Protein AF-A0A914XAN5-F1 (afdb_monomer_lite)

Sequence (104 aa):
MDELKEAAIKDHYANIVKCINSLWVMDHLVTLLSLDEMDFIRKSQFTPQERTRELIAILFKKSEELRPFERFIKALEKTDTSHEIMAKAILNTYVCLLIARLKC

Secondary structure (DSSP, 8-state):
--HHHHHHHHHTHHHHHHH--HHHHHTT-TTTS-HHHHHHHT-TTS-HHHHHHHHHHHHHHS-GGG-HHHHHHHHHHHH-HHHHHHHHHHHHHHHHHHHHHHT-

Radius of gyration: 13.41 Å; chains: 1; bounding box: 39×25×34 Å

InterPro domains:
  IPR011029 Death-like domain superfamily [G3DSA:1.10.533.10] (1-96)
  IPR011029 Death-like domain superfamily [SSF47986] (7-83)
  IPR031964 Caspase recruitment domain [PF16739] (1-83)

Foldseek 3Di:
DDPLLLVLCVVCVVVQLVPDQLLLLVVLCPVPDDPVLNVVLVDPPDDSSRSSVSLVVVLVVGDCVSVSSVSSLVSLCPRDPSSVVVSVSSVVSSVVSVVVVVVD

pLDDT: mean 95.3, std 4.4, range [62.12, 98.31]

Organism: NCBI:txid2011161

Structure (mmCIF, N/CA/C/O backbone):
data_AF-A0A914XAN5-F1
#
_entry.id   AF-A0A914XAN5-F1
#
loop_
_atom_site.group_PDB
_atom_site.id
_atom_site.type_symbol
_atom_site.label_atom_id
_atom_site.label_alt_id
_atom_site.label_comp_id
_atom_site.label_asym_id
_atom_site.label_entity_id
_atom_site.label_seq_id
_atom_site.pdbx_PDB_ins_code
_atom_site.Cartn_x
_atom_site.Cartn_y
_atom_site.Cartn_z
_atom_site.occupancy
_atom_site.B_iso_or_equiv
_atom_site.auth_seq_id
_atom_site.auth_comp_id
_atom_site.auth_asym_id
_atom_site.auth_atom_id
_atom_site.pdbx_PDB_model_num
ATOM 1 N N . MET A 1 1 ? -2.520 7.190 10.332 1.00 90.62 1 MET A N 1
ATOM 2 C CA . MET A 1 1 ? -3.576 6.214 9.984 1.00 90.62 1 MET A CA 1
ATOM 3 C C . MET A 1 1 ? -4.198 5.685 11.276 1.00 90.62 1 MET A C 1
ATOM 5 O O . MET A 1 1 ? -3.494 5.688 12.278 1.00 90.62 1 MET A O 1
ATOM 9 N N . ASP A 1 2 ? -5.477 5.289 11.307 1.00 92.25 2 ASP A N 1
ATOM 10 C CA . ASP A 1 2 ? -6.052 4.641 12.506 1.00 92.25 2 ASP A CA 1
ATOM 11 C C . ASP A 1 2 ? -5.558 3.193 12.718 1.00 92.25 2 ASP A C 1
ATOM 13 O O . ASP A 1 2 ? -5.063 2.538 11.796 1.00 92.25 2 ASP A O 1
ATOM 17 N N . GLU A 1 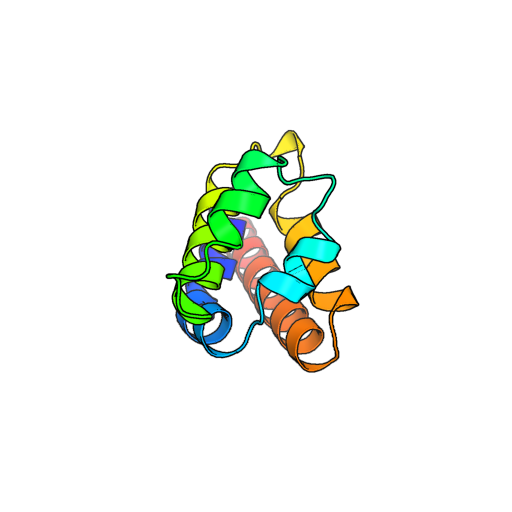3 ? -5.699 2.689 13.950 1.00 94.50 3 GLU A N 1
ATOM 18 C CA . GLU A 1 3 ? -5.189 1.373 14.364 1.00 94.50 3 GLU A CA 1
ATOM 19 C C . GLU A 1 3 ? -5.776 0.203 13.562 1.00 94.50 3 GLU A C 1
ATOM 21 O O . GLU A 1 3 ? -5.065 -0.758 13.269 1.00 94.50 3 GLU A O 1
ATOM 26 N N . LEU A 1 4 ? -7.062 0.262 13.196 1.00 96.88 4 LEU A N 1
ATOM 27 C CA . LEU A 1 4 ? -7.731 -0.829 12.483 1.00 96.88 4 LEU A CA 1
ATOM 28 C C . LEU 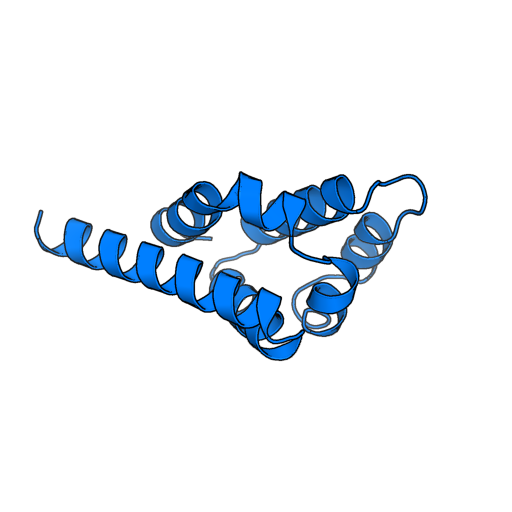A 1 4 ? -7.283 -0.884 11.022 1.00 96.88 4 LEU A C 1
ATOM 30 O O . LEU A 1 4 ? -7.063 -1.967 10.478 1.00 96.88 4 LEU A O 1
ATOM 34 N N . LYS A 1 5 ? -7.119 0.280 10.390 1.00 97.38 5 LYS A N 1
ATOM 35 C CA . LYS A 1 5 ? -6.594 0.411 9.026 1.00 97.38 5 LYS A CA 1
ATOM 36 C C . LYS A 1 5 ? -5.145 -0.061 8.948 1.00 97.38 5 LYS A C 1
ATOM 38 O O . LYS A 1 5 ? -4.790 -0.815 8.040 1.00 97.38 5 LYS A O 1
ATOM 43 N N . GLU A 1 6 ? -4.318 0.312 9.927 1.00 97.00 6 GLU A N 1
ATOM 44 C CA . GLU A 1 6 ? -2.951 -0.203 10.021 1.00 97.00 6 GLU A CA 1
ATOM 45 C C . GLU A 1 6 ? -2.921 -1.717 10.229 1.00 97.00 6 GLU A C 1
ATOM 47 O O . GLU A 1 6 ? -2.134 -2.400 9.575 1.00 97.00 6 GLU A O 1
ATOM 52 N N . ALA A 1 7 ? -3.766 -2.248 11.119 1.00 97.69 7 ALA A N 1
ATOM 53 C CA . ALA A 1 7 ? -3.857 -3.683 11.372 1.00 97.69 7 ALA A CA 1
ATOM 54 C C . ALA A 1 7 ? -4.240 -4.457 10.103 1.00 97.69 7 ALA A C 1
ATOM 56 O O . ALA A 1 7 ? -3.607 -5.464 9.797 1.00 97.69 7 ALA A O 1
ATOM 57 N N . ALA A 1 8 ? -5.191 -3.948 9.316 1.00 98.19 8 ALA A N 1
ATOM 58 C CA . ALA A 1 8 ? -5.572 -4.558 8.047 1.00 98.19 8 ALA A CA 1
ATOM 59 C C . ALA A 1 8 ? -4.413 -4.599 7.036 1.00 98.19 8 ALA A C 1
ATOM 61 O O . ALA A 1 8 ? -4.207 -5.615 6.379 1.00 98.19 8 ALA A O 1
ATOM 62 N N . ILE A 1 9 ? -3.613 -3.532 6.922 1.00 97.75 9 ILE A N 1
ATOM 63 C CA . ILE A 1 9 ? -2.423 -3.542 6.052 1.00 97.75 9 ILE A CA 1
ATOM 64 C C . ILE A 1 9 ? -1.349 -4.491 6.601 1.00 97.75 9 ILE A C 1
ATOM 66 O O . ILE A 1 9 ? -0.708 -5.206 5.830 1.00 97.75 9 ILE A O 1
ATOM 70 N N . LYS A 1 10 ? -1.147 -4.514 7.924 1.00 97.94 10 LYS A N 1
ATOM 71 C CA . LYS A 1 10 ? -0.158 -5.376 8.591 1.00 97.94 10 LYS A CA 1
ATOM 72 C C . LYS A 1 10 ? -0.469 -6.865 8.403 1.00 97.94 10 LYS A C 1
ATOM 74 O O . LYS A 1 10 ? 0.463 -7.629 8.167 1.00 97.94 10 LYS A O 1
ATOM 79 N N . ASP A 1 11 ? -1.744 -7.250 8.416 1.00 98.00 11 ASP A N 1
ATOM 80 C CA . ASP A 1 11 ? -2.207 -8.626 8.168 1.00 98.00 11 ASP A CA 1
ATOM 81 C C . ASP A 1 11 ? -1.790 -9.145 6.778 1.00 98.00 11 ASP A C 1
ATOM 83 O O . ASP A 1 11 ? -1.408 -10.301 6.610 1.00 98.00 11 ASP A O 1
ATOM 87 N N . HIS A 1 12 ? -1.742 -8.250 5.785 1.00 97.62 12 HIS A N 1
ATOM 88 C CA . HIS A 1 12 ? -1.341 -8.572 4.409 1.00 97.62 12 HIS A CA 1
ATOM 89 C C . HIS A 1 12 ? 0.099 -8.170 4.068 1.00 97.62 12 HIS A C 1
ATOM 91 O O . HIS A 1 12 ? 0.528 -8.338 2.925 1.00 97.62 12 HIS A O 1
ATOM 97 N N . TYR A 1 13 ? 0.877 -7.658 5.027 1.00 97.19 13 TYR A N 1
ATOM 98 C CA . TYR A 1 13 ? 2.142 -6.959 4.762 1.00 97.19 13 TYR A CA 1
ATOM 99 C C . TYR A 1 13 ? 3.139 -7.780 3.941 1.00 97.19 13 TYR A C 1
ATOM 101 O O . TYR A 1 13 ? 3.712 -7.280 2.974 1.00 97.19 13 TYR A O 1
ATOM 109 N N . ALA A 1 14 ? 3.324 -9.058 4.284 1.00 96.62 14 ALA A N 1
ATOM 110 C CA . ALA A 1 14 ? 4.246 -9.936 3.566 1.00 96.62 14 ALA A CA 1
ATOM 111 C C . ALA A 1 14 ? 3.851 -10.111 2.089 1.00 96.62 14 ALA A C 1
ATOM 113 O O . ALA A 1 14 ? 4.712 -10.084 1.208 1.00 96.62 14 ALA A O 1
ATOM 114 N N . ASN A 1 15 ? 2.550 -10.241 1.815 1.00 95.75 15 ASN A N 1
ATOM 115 C CA . ASN A 1 15 ? 2.032 -10.384 0.458 1.00 95.75 15 ASN A CA 1
ATOM 116 C C . ASN A 1 15 ? 2.097 -9.064 -0.309 1.00 95.75 15 ASN A C 1
ATOM 118 O O . ASN A 1 15 ? 2.492 -9.066 -1.471 1.00 95.75 15 ASN A O 1
ATOM 122 N N . ILE A 1 16 ? 1.784 -7.941 0.344 1.00 96.25 16 ILE A N 1
ATOM 123 C CA . ILE A 1 16 ? 1.933 -6.604 -0.238 1.00 96.25 16 ILE A CA 1
ATOM 124 C C . ILE A 1 16 ? 3.381 -6.408 -0.693 1.00 96.25 16 ILE A C 1
ATOM 126 O O . ILE A 1 16 ? 3.630 -6.160 -1.866 1.00 96.25 16 ILE A O 1
ATOM 130 N N . VAL A 1 17 ? 4.348 -6.602 0.207 1.00 96.75 17 VAL A N 1
ATOM 131 C CA . VAL A 1 17 ? 5.776 -6.400 -0.084 1.00 96.75 17 VAL A CA 1
ATOM 132 C C . VAL A 1 17 ? 6.272 -7.300 -1.214 1.00 96.75 17 VAL A C 1
ATOM 134 O O . VAL A 1 17 ? 7.145 -6.894 -1.977 1.00 96.75 17 VAL A O 1
ATOM 137 N N . LYS A 1 18 ? 5.744 -8.521 -1.325 1.00 94.88 18 LYS A N 1
ATOM 138 C CA . LYS A 1 18 ? 6.169 -9.487 -2.342 1.00 94.88 18 LYS A CA 1
ATOM 139 C C . LYS A 1 18 ? 5.539 -9.236 -3.714 1.00 94.88 18 LYS A C 1
ATOM 141 O O . LYS A 1 18 ? 6.209 -9.471 -4.717 1.00 94.88 18 LYS A O 1
ATOM 146 N N . CYS A 1 19 ? 4.271 -8.836 -3.751 1.00 92.19 19 CYS A N 1
ATOM 147 C CA . CYS A 1 19 ? 3.456 -8.884 -4.966 1.00 92.19 19 CYS A CA 1
ATOM 148 C C . CYS A 1 19 ? 3.157 -7.509 -5.568 1.00 92.19 19 CYS A C 1
ATOM 150 O O . CYS A 1 19 ? 2.837 -7.442 -6.750 1.00 92.19 19 CYS A O 1
ATOM 152 N N . ILE A 1 20 ? 3.243 -6.429 -4.788 1.00 93.75 20 ILE A N 1
ATOM 153 C CA . ILE A 1 20 ? 2.919 -5.087 -5.274 1.00 93.75 20 ILE A CA 1
ATOM 154 C C . ILE A 1 20 ? 4.145 -4.424 -5.897 1.00 93.75 20 ILE A C 1
ATOM 156 O O . ILE A 1 20 ? 5.246 -4.452 -5.347 1.00 93.75 20 ILE A O 1
ATOM 160 N N . ASN A 1 21 ? 3.931 -3.768 -7.036 1.00 94.69 21 ASN A N 1
ATOM 161 C CA . ASN A 1 21 ? 4.897 -2.856 -7.624 1.00 94.69 21 ASN A CA 1
ATOM 162 C C . ASN A 1 21 ? 4.623 -1.432 -7.130 1.00 94.69 21 ASN A C 1
ATOM 164 O O . ASN A 1 21 ? 3.795 -0.707 -7.684 1.00 94.69 21 ASN A O 1
ATOM 168 N N . SER A 1 22 ? 5.346 -1.015 -6.090 1.00 94.69 22 SER A N 1
ATOM 169 C CA . SER A 1 22 ? 5.144 0.299 -5.477 1.00 94.69 22 SER A CA 1
ATOM 170 C C . SER A 1 22 ? 5.322 1.471 -6.436 1.00 94.69 22 SER A C 1
ATOM 172 O O . SER A 1 22 ? 4.676 2.491 -6.227 1.00 94.69 22 SER A O 1
ATOM 174 N N . LEU A 1 23 ? 6.135 1.347 -7.492 1.00 95.00 23 LEU A N 1
ATOM 175 C CA . LEU A 1 23 ? 6.324 2.429 -8.461 1.00 95.00 23 LEU A CA 1
ATOM 176 C C . LEU A 1 23 ? 5.035 2.717 -9.236 1.00 95.00 23 LEU A C 1
ATOM 178 O O . LEU A 1 23 ? 4.660 3.876 -9.367 1.00 95.00 23 LEU A O 1
ATOM 182 N N . TRP A 1 24 ? 4.327 1.676 -9.677 1.00 96.06 24 TRP A N 1
ATOM 183 C CA . TRP A 1 24 ? 3.068 1.836 -10.412 1.00 96.06 24 TRP A CA 1
ATOM 184 C C . TRP A 1 24 ? 1.936 2.326 -9.510 1.00 96.06 24 TRP A C 1
ATOM 186 O O . TRP A 1 24 ? 1.119 3.150 -9.909 1.00 96.06 24 TRP A O 1
ATOM 196 N N . VAL A 1 25 ? 1.907 1.860 -8.260 1.00 96.62 25 VAL A N 1
ATOM 197 C CA . VAL A 1 25 ? 0.946 2.353 -7.262 1.00 96.62 25 VAL A CA 1
ATOM 198 C C . VAL A 1 25 ? 1.195 3.831 -6.957 1.00 96.62 25 VAL A C 1
ATOM 200 O O . VAL A 1 25 ? 0.254 4.612 -6.812 1.00 96.62 25 VAL A O 1
ATOM 203 N N . MET A 1 26 ? 2.464 4.235 -6.882 1.00 95.62 26 MET A N 1
ATOM 204 C CA . MET A 1 26 ? 2.867 5.597 -6.550 1.00 95.62 26 MET A CA 1
ATOM 205 C C . MET A 1 26 ? 2.406 6.630 -7.585 1.00 95.62 26 MET A C 1
ATOM 207 O O . MET A 1 26 ? 2.055 7.746 -7.200 1.00 95.62 26 MET A O 1
ATOM 211 N N . ASP A 1 27 ? 2.305 6.258 -8.863 1.00 93.69 27 ASP A N 1
ATOM 212 C CA . ASP A 1 27 ? 1.787 7.138 -9.921 1.00 93.69 27 ASP A CA 1
ATOM 213 C C . ASP A 1 27 ? 0.321 7.551 -9.676 1.00 93.69 27 ASP A C 1
ATOM 215 O O . ASP A 1 27 ? -0.127 8.612 -10.117 1.00 93.69 27 ASP A O 1
ATOM 219 N N . HIS A 1 28 ? -0.426 6.772 -8.888 1.00 95.69 28 HIS A N 1
ATOM 220 C CA . HIS A 1 28 ? -1.782 7.111 -8.449 1.00 95.69 28 HIS A CA 1
ATOM 221 C C . HIS A 1 28 ? -1.832 7.857 -7.102 1.00 95.69 28 HIS A C 1
ATOM 223 O O . HIS A 1 28 ? -2.910 8.278 -6.673 1.00 95.69 28 HIS A O 1
ATOM 229 N N . LEU A 1 29 ? -0.685 8.060 -6.444 1.00 94.94 29 LEU A N 1
ATOM 230 C CA . LEU A 1 29 ? -0.550 8.684 -5.122 1.00 94.94 29 LEU A CA 1
ATOM 231 C C . LEU A 1 29 ? 0.139 10.058 -5.149 1.00 94.94 29 LEU A C 1
ATOM 233 O O . LEU A 1 29 ? 0.411 10.621 -4.091 1.00 94.94 29 LEU A O 1
ATOM 237 N N . VAL A 1 30 ? 0.351 10.646 -6.328 1.00 87.56 30 VAL A N 1
ATOM 238 C CA . VAL A 1 30 ? 1.068 11.927 -6.519 1.00 87.56 30 VAL A CA 1
ATOM 239 C C . VAL A 1 30 ? 0.499 13.124 -5.742 1.00 87.56 30 VAL A C 1
ATOM 241 O O . VAL A 1 30 ? 1.198 14.102 -5.526 1.00 87.56 30 VAL A O 1
ATOM 244 N N . THR A 1 31 ? -0.765 13.069 -5.305 1.00 88.19 31 THR A N 1
ATOM 245 C CA . THR A 1 31 ? -1.386 14.119 -4.466 1.00 88.19 31 THR A CA 1
ATOM 246 C C . THR A 1 31 ? -1.357 13.810 -2.966 1.00 88.19 31 THR A C 1
ATOM 248 O O . THR A 1 31 ? -1.821 14.620 -2.168 1.00 88.19 31 THR A O 1
ATOM 251 N N . LEU A 1 32 ? -0.877 12.627 -2.576 1.00 94.94 32 LEU A N 1
ATOM 252 C CA . LEU A 1 32 ? -0.693 12.210 -1.184 1.00 94.94 32 LEU A CA 1
ATOM 253 C C . LEU A 1 32 ? 0.785 12.245 -0.767 1.00 94.94 32 LEU A C 1
ATOM 255 O O . LEU A 1 32 ? 1.087 12.518 0.396 1.00 94.94 32 LEU A O 1
ATOM 259 N N . LEU A 1 33 ? 1.687 11.938 -1.698 1.00 95.06 33 LEU A N 1
ATOM 260 C CA . LEU A 1 33 ? 3.127 11.884 -1.468 1.00 95.06 33 LEU A CA 1
ATOM 261 C C . LEU A 1 33 ? 3.793 13.182 -1.926 1.00 95.06 33 LEU A C 1
ATOM 263 O O . LEU A 1 33 ? 3.419 13.746 -2.954 1.00 95.06 33 LEU A O 1
ATOM 267 N N . SER A 1 34 ? 4.785 13.651 -1.173 1.00 94.88 34 SER A N 1
ATOM 268 C CA . SER A 1 34 ? 5.640 14.752 -1.615 1.00 94.88 34 SER A CA 1
ATOM 269 C C . SER A 1 34 ? 6.608 14.283 -2.705 1.00 94.88 34 SER A C 1
ATOM 271 O O . SER A 1 34 ? 6.850 13.085 -2.872 1.00 94.88 34 SER A O 1
ATOM 273 N N . LEU A 1 35 ? 7.190 15.234 -3.442 1.00 93.38 35 LEU A N 1
ATOM 274 C CA . LEU A 1 35 ? 8.238 14.930 -4.421 1.00 93.38 35 LEU A CA 1
ATOM 275 C C . LEU A 1 35 ? 9.420 14.205 -3.757 1.00 93.38 35 LEU A C 1
ATOM 277 O O . LEU A 1 35 ? 9.819 13.149 -4.237 1.00 93.38 35 LEU A O 1
ATOM 281 N N . ASP A 1 36 ? 9.877 14.690 -2.599 1.00 95.31 36 ASP A N 1
ATOM 282 C CA . ASP A 1 36 ? 10.987 14.087 -1.849 1.00 95.31 36 ASP A CA 1
ATOM 283 C C . ASP A 1 36 ? 10.703 12.639 -1.420 1.00 95.31 36 ASP A C 1
ATOM 285 O O . ASP A 1 36 ? 11.580 11.779 -1.486 1.00 95.31 36 ASP A O 1
ATOM 289 N N . GLU A 1 37 ? 9.471 12.343 -0.994 1.00 96.12 37 GLU A N 1
ATOM 290 C CA . GLU A 1 37 ? 9.056 10.984 -0.632 1.00 96.12 37 GLU A CA 1
ATOM 291 C C . GLU A 1 37 ? 9.046 10.062 -1.854 1.00 96.12 37 GLU A C 1
ATOM 293 O O . GLU A 1 37 ? 9.536 8.932 -1.784 1.00 96.12 37 GLU A O 1
ATOM 298 N N . MET A 1 38 ? 8.521 10.540 -2.985 1.00 95.25 38 MET A N 1
ATOM 299 C CA . MET A 1 38 ? 8.502 9.764 -4.224 1.00 95.25 38 MET A CA 1
ATOM 300 C C . MET A 1 38 ? 9.914 9.505 -4.754 1.00 95.25 38 MET A C 1
ATOM 302 O O . MET A 1 38 ? 10.220 8.389 -5.177 1.00 95.25 38 MET A O 1
ATOM 306 N N . ASP A 1 39 ? 10.793 10.501 -4.694 1.00 95.00 39 ASP A N 1
ATOM 307 C CA . ASP A 1 39 ? 12.185 10.374 -5.125 1.00 95.00 39 ASP A CA 1
ATOM 308 C C . ASP A 1 39 ? 12.979 9.454 -4.199 1.00 95.00 39 ASP A C 1
ATOM 310 O O . ASP A 1 39 ? 13.788 8.644 -4.661 1.00 95.00 39 ASP A O 1
ATOM 314 N N . PHE A 1 40 ? 12.693 9.493 -2.895 1.00 95.44 40 PHE A N 1
ATOM 315 C CA . PHE A 1 40 ? 13.251 8.545 -1.941 1.00 95.44 40 PHE A CA 1
ATOM 316 C C . PHE A 1 40 ? 12.848 7.099 -2.267 1.00 95.44 40 PHE A C 1
ATOM 318 O O . PHE A 1 40 ? 13.716 6.227 -2.315 1.00 95.44 40 PHE A O 1
ATOM 325 N N . ILE A 1 41 ? 11.567 6.844 -2.559 1.00 94.94 41 ILE A N 1
ATOM 326 C CA . ILE A 1 41 ? 11.081 5.511 -2.956 1.00 94.94 41 ILE A CA 1
ATOM 327 C C . ILE A 1 41 ? 11.699 5.075 -4.297 1.00 94.94 41 ILE A C 1
ATOM 329 O O . ILE A 1 41 ? 12.040 3.905 -4.467 1.00 94.94 41 ILE A O 1
ATOM 333 N N . ARG A 1 42 ? 11.892 5.995 -5.253 1.00 94.88 42 ARG A N 1
ATOM 334 C CA . ARG A 1 42 ? 12.466 5.702 -6.583 1.00 94.88 42 ARG A CA 1
ATOM 335 C C . ARG A 1 42 ? 13.957 5.380 -6.578 1.00 94.88 42 ARG A C 1
ATOM 337 O O . ARG A 1 42 ? 14.476 4.999 -7.628 1.00 94.88 42 ARG A O 1
ATOM 344 N N . LYS A 1 43 ? 14.655 5.498 -5.443 1.00 91.88 43 LYS A N 1
ATOM 345 C CA . LYS A 1 43 ? 16.097 5.228 -5.367 1.00 91.88 43 LYS A CA 1
ATOM 346 C C . LYS A 1 43 ? 16.451 3.884 -6.015 1.00 91.88 43 LYS A C 1
ATOM 348 O O . LYS A 1 43 ? 15.888 2.828 -5.702 1.00 91.88 43 LYS A O 1
ATOM 353 N N . SER A 1 44 ? 17.412 3.931 -6.936 1.00 78.12 44 SER A N 1
ATOM 354 C CA . SER A 1 44 ? 17.828 2.782 -7.750 1.00 78.12 44 SER A CA 1
ATOM 355 C C . SER A 1 44 ? 18.416 1.643 -6.915 1.00 78.12 44 SER A C 1
ATOM 357 O O . SER A 1 44 ? 18.238 0.486 -7.277 1.00 78.12 44 SER A O 1
ATOM 359 N N . GLN A 1 45 ? 19.038 1.966 -5.777 1.00 91.12 45 GLN A N 1
ATOM 360 C CA . GLN A 1 45 ? 19.630 0.999 -4.848 1.00 91.12 45 GLN A CA 1
ATOM 361 C C . GLN A 1 45 ? 18.607 0.109 -4.125 1.00 91.12 45 GLN A C 1
ATOM 363 O O . GLN A 1 45 ? 18.986 -0.931 -3.602 1.00 91.12 45 GLN A O 1
ATOM 368 N N . PHE A 1 46 ? 17.331 0.508 -4.072 1.00 93.00 46 PHE A N 1
ATOM 369 C CA . PHE A 1 46 ? 16.293 -0.292 -3.429 1.00 93.00 46 PHE A CA 1
ATOM 370 C C . PHE A 1 46 ? 15.788 -1.397 -4.353 1.00 93.00 46 PHE A C 1
ATOM 372 O O . PHE A 1 46 ? 15.405 -1.155 -5.501 1.00 93.00 46 PHE A O 1
ATOM 379 N N . THR A 1 47 ? 15.707 -2.607 -3.811 1.00 96.12 47 THR A N 1
ATOM 380 C CA . THR A 1 47 ? 14.945 -3.713 -4.394 1.00 96.12 47 THR A CA 1
ATOM 381 C C . THR A 1 47 ? 13.455 -3.347 -4.489 1.00 96.12 47 THR A C 1
ATOM 383 O O . THR A 1 47 ? 12.969 -2.520 -3.710 1.00 96.12 47 THR A O 1
ATOM 386 N N . PRO A 1 48 ? 12.676 -3.965 -5.398 1.00 95.62 48 PRO A N 1
ATOM 387 C CA . PRO A 1 48 ? 11.230 -3.726 -5.483 1.00 95.62 48 PRO A CA 1
ATOM 388 C C . PRO A 1 48 ? 10.501 -3.886 -4.138 1.00 95.62 48 PRO A C 1
ATOM 390 O O . PRO A 1 48 ? 9.619 -3.097 -3.791 1.00 95.62 48 PRO A O 1
ATOM 393 N N . GLN A 1 49 ? 10.919 -4.870 -3.342 1.00 96.69 49 GLN A N 1
ATOM 394 C CA . GLN A 1 49 ? 10.374 -5.132 -2.015 1.00 96.69 49 GLN A CA 1
ATOM 395 C C . GLN A 1 49 ? 10.705 -3.995 -1.044 1.00 96.69 49 GLN A C 1
ATOM 397 O O . GLN A 1 49 ? 9.817 -3.528 -0.338 1.00 96.69 49 GLN A O 1
ATOM 402 N N . GLU A 1 50 ? 11.952 -3.517 -1.010 1.00 96.81 50 GLU A N 1
ATOM 403 C CA . GLU A 1 50 ? 12.345 -2.374 -0.171 1.00 96.81 50 GLU A CA 1
ATOM 404 C C . GLU A 1 50 ? 11.563 -1.114 -0.530 1.00 96.81 50 GLU A C 1
ATOM 406 O O . GLU A 1 50 ? 11.011 -0.482 0.365 1.00 96.81 50 GLU A O 1
ATOM 411 N N . ARG A 1 51 ? 11.391 -0.808 -1.822 1.00 97.19 51 ARG A N 1
ATOM 412 C CA . ARG A 1 51 ? 10.554 0.327 -2.248 1.00 97.19 51 ARG A CA 1
ATOM 413 C C . ARG A 1 51 ? 9.121 0.209 -1.738 1.00 97.19 51 ARG A C 1
ATOM 415 O O . ARG A 1 51 ? 8.509 1.207 -1.371 1.00 97.19 51 ARG A O 1
ATOM 422 N N . THR A 1 52 ? 8.575 -1.004 -1.724 1.00 97.31 52 THR A N 1
ATOM 423 C CA . THR A 1 52 ? 7.223 -1.261 -1.215 1.00 97.31 52 THR A CA 1
ATOM 424 C C . THR A 1 52 ? 7.151 -1.106 0.301 1.00 97.31 52 THR A C 1
ATOM 426 O O . THR A 1 52 ? 6.203 -0.504 0.803 1.00 97.31 52 THR A O 1
ATOM 429 N N . ARG A 1 53 ? 8.173 -1.560 1.039 1.00 97.50 53 ARG A N 1
ATOM 430 C CA . ARG A 1 53 ? 8.269 -1.323 2.488 1.00 97.50 53 ARG A CA 1
ATOM 431 C C . ARG A 1 53 ? 8.315 0.168 2.809 1.00 97.50 53 ARG A C 1
ATOM 433 O O . ARG A 1 53 ? 7.573 0.603 3.686 1.00 97.50 53 ARG A O 1
ATOM 440 N N . GLU A 1 54 ? 9.121 0.935 2.077 1.00 97.31 54 GLU A N 1
ATOM 441 C CA . GLU A 1 54 ? 9.225 2.386 2.262 1.00 97.31 54 GLU A CA 1
ATOM 442 C C . GLU A 1 54 ? 7.911 3.102 1.948 1.00 97.31 54 GLU A C 1
ATOM 444 O O . GLU A 1 54 ? 7.468 3.937 2.736 1.00 97.31 54 GLU A O 1
ATOM 449 N N . LEU A 1 55 ? 7.227 2.724 0.861 1.00 97.44 55 LEU A N 1
ATOM 450 C CA . LEU A 1 55 ? 5.905 3.268 0.547 1.00 97.44 55 LEU A CA 1
ATOM 451 C C . LEU A 1 55 ? 4.924 3.055 1.713 1.00 97.44 55 LEU A C 1
ATOM 453 O O . LEU A 1 55 ? 4.282 4.006 2.154 1.00 97.44 55 LEU A O 1
ATOM 457 N N . ILE A 1 56 ? 4.832 1.836 2.255 1.00 97.56 56 ILE A N 1
ATOM 458 C CA . ILE A 1 56 ? 3.935 1.541 3.386 1.00 97.56 56 ILE A CA 1
ATOM 459 C C . ILE A 1 56 ? 4.347 2.332 4.634 1.00 97.56 56 ILE A C 1
ATOM 461 O O . ILE A 1 56 ? 3.492 2.901 5.312 1.00 97.56 56 ILE A O 1
ATOM 465 N N . ALA A 1 57 ? 5.648 2.405 4.929 1.00 97.19 57 ALA A N 1
ATOM 466 C CA . ALA A 1 57 ? 6.159 3.140 6.082 1.00 97.19 57 ALA A CA 1
ATOM 467 C C . ALA A 1 57 ? 5.823 4.639 6.006 1.00 97.19 57 ALA A C 1
ATOM 469 O O . ALA A 1 57 ? 5.478 5.245 7.021 1.00 97.19 57 ALA A O 1
ATOM 470 N N . ILE A 1 58 ? 5.885 5.232 4.811 1.00 96.94 58 ILE A N 1
ATOM 471 C CA . ILE A 1 58 ? 5.469 6.618 4.570 1.00 96.94 58 ILE A CA 1
ATOM 472 C C . ILE A 1 58 ? 3.955 6.763 4.757 1.00 96.94 58 ILE A C 1
ATOM 474 O O . ILE A 1 58 ? 3.518 7.678 5.454 1.00 96.94 58 ILE A O 1
ATOM 478 N N . LEU A 1 59 ? 3.150 5.848 4.204 1.00 97.06 59 LEU A N 1
ATOM 479 C CA . LEU A 1 59 ? 1.688 5.881 4.328 1.00 97.06 59 LEU A CA 1
ATOM 480 C C . LEU A 1 59 ? 1.212 5.808 5.787 1.00 97.06 59 LEU A C 1
ATOM 482 O O . LEU A 1 59 ? 0.287 6.531 6.155 1.00 97.06 59 LEU A O 1
ATOM 486 N N . PHE A 1 60 ? 1.855 4.998 6.632 1.00 96.94 60 PHE A N 1
ATOM 487 C CA . PHE A 1 60 ? 1.530 4.923 8.065 1.00 96.94 60 PHE A CA 1
ATOM 488 C C . PHE A 1 60 ? 1.806 6.235 8.805 1.00 96.94 60 PHE A C 1
ATOM 490 O O . PHE A 1 60 ? 1.059 6.606 9.708 1.00 96.94 60 PHE A O 1
ATOM 497 N N . LYS A 1 61 ? 2.819 6.992 8.372 1.00 96.00 61 LYS A N 1
ATOM 498 C CA . LYS A 1 61 ? 3.169 8.297 8.952 1.00 96.00 61 LYS A CA 1
ATOM 499 C C . LYS A 1 61 ? 2.270 9.442 8.474 1.00 96.00 61 LYS A C 1
ATOM 501 O O . LYS A 1 61 ? 2.366 10.543 9.013 1.00 96.00 61 LYS A O 1
ATOM 506 N N . LYS A 1 62 ? 1.406 9.231 7.473 1.00 95.56 62 LYS A N 1
ATOM 507 C CA . LYS A 1 62 ? 0.495 10.277 6.984 1.00 95.56 62 LYS A CA 1
ATOM 508 C C . LYS A 1 62 ? -0.635 10.556 7.979 1.00 95.56 62 LYS A C 1
ATOM 510 O O . LYS A 1 62 ? -1.189 9.642 8.599 1.00 95.56 62 LYS A O 1
ATOM 515 N N . SER A 1 63 ? -1.007 11.837 8.062 1.00 93.75 63 SER A N 1
ATOM 516 C CA . SER A 1 63 ? -2.180 12.297 8.813 1.00 93.75 63 SER A CA 1
ATOM 517 C C . SER A 1 63 ? -3.452 11.622 8.300 1.00 93.75 63 SER A C 1
ATOM 519 O O . SER A 1 63 ? -3.637 11.471 7.091 1.00 93.75 63 SER A O 1
ATOM 521 N N . GLU A 1 64 ? -4.342 11.254 9.220 1.00 93.06 64 GLU A N 1
ATOM 522 C CA . GLU A 1 64 ? -5.630 10.632 8.901 1.00 93.06 64 GLU A CA 1
ATOM 523 C C . GLU A 1 64 ? -6.532 11.552 8.063 1.00 93.06 64 GLU A C 1
ATOM 525 O O . GLU A 1 64 ? -7.274 11.081 7.206 1.00 93.06 64 GLU A O 1
ATOM 530 N N . GLU A 1 65 ? -6.405 12.872 8.220 1.00 94.19 65 GLU A N 1
ATOM 531 C CA . GLU A 1 65 ? -7.153 13.864 7.434 1.00 94.19 65 GLU A CA 1
ATOM 532 C C . GLU A 1 65 ? -6.891 13.741 5.926 1.00 94.19 65 GLU A C 1
ATOM 534 O O . GLU A 1 65 ? -7.768 14.016 5.104 1.00 94.19 65 GLU A O 1
ATOM 539 N N . LEU A 1 66 ? -5.698 13.266 5.550 1.00 94.56 66 LEU A N 1
ATOM 540 C CA . LEU A 1 66 ? -5.316 13.032 4.157 1.00 94.56 66 LEU A CA 1
ATOM 541 C C . LEU A 1 66 ? -5.898 11.730 3.590 1.00 94.56 66 LEU A C 1
ATOM 543 O O . LEU A 1 66 ? -5.771 11.484 2.387 1.00 94.56 66 LEU A O 1
ATOM 547 N N . ARG A 1 67 ? -6.556 10.918 4.430 1.00 96.50 67 ARG A N 1
ATOM 548 C CA . ARG A 1 67 ? -7.161 9.623 4.085 1.00 96.50 67 ARG A CA 1
ATOM 549 C C . ARG A 1 67 ? -6.174 8.678 3.383 1.00 96.50 67 ARG A C 1
ATOM 551 O O . ARG A 1 67 ? 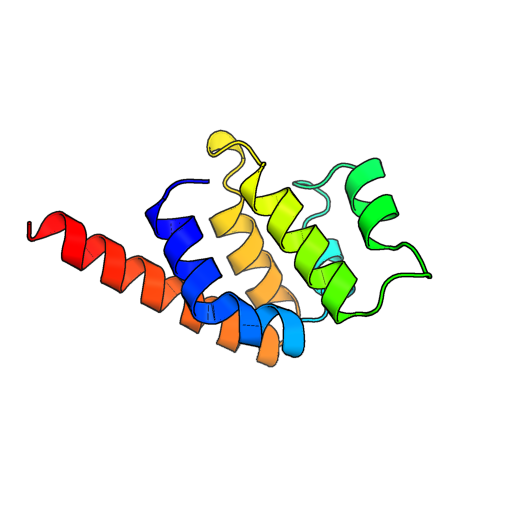-6.421 8.246 2.251 1.00 96.50 67 ARG A O 1
ATOM 558 N N . PRO A 1 68 ? -5.003 8.402 3.994 1.00 97.44 68 PRO A N 1
ATOM 559 C CA . PRO A 1 68 ? -3.934 7.650 3.343 1.00 97.44 68 PRO A CA 1
ATOM 560 C C . PRO A 1 68 ? -4.339 6.212 3.015 1.00 97.44 68 PRO A C 1
ATOM 562 O O . PRO A 1 68 ? -3.943 5.698 1.973 1.00 97.44 68 PRO A O 1
ATOM 565 N N . PHE A 1 69 ? -5.160 5.583 3.860 1.00 98.00 69 PHE A N 1
ATOM 566 C CA . PHE A 1 69 ? -5.655 4.227 3.640 1.00 98.00 69 PHE A CA 1
ATOM 567 C C . PHE A 1 69 ? -6.550 4.157 2.400 1.00 98.00 69 PHE A C 1
ATOM 569 O O . PHE A 1 69 ? -6.267 3.405 1.476 1.00 98.00 69 PHE A O 1
ATOM 576 N N . GLU A 1 70 ? -7.588 4.989 2.329 1.00 97.62 70 GLU A N 1
ATOM 577 C CA . GLU A 1 70 ? -8.550 4.997 1.224 1.00 97.62 70 GLU A CA 1
ATOM 578 C C . GLU A 1 70 ? -7.869 5.336 -0.101 1.00 97.62 70 GLU A C 1
ATOM 580 O O . GLU A 1 70 ? -8.172 4.745 -1.138 1.00 97.62 70 GLU A O 1
ATOM 585 N N . ARG A 1 71 ? -6.924 6.281 -0.074 1.00 97.88 71 ARG A N 1
ATOM 586 C CA . ARG A 1 71 ? -6.128 6.628 -1.253 1.00 97.88 71 ARG A CA 1
ATOM 587 C C . ARG A 1 71 ? -5.217 5.483 -1.679 1.00 97.88 71 ARG A C 1
ATOM 589 O O . ARG A 1 71 ? -5.097 5.257 -2.87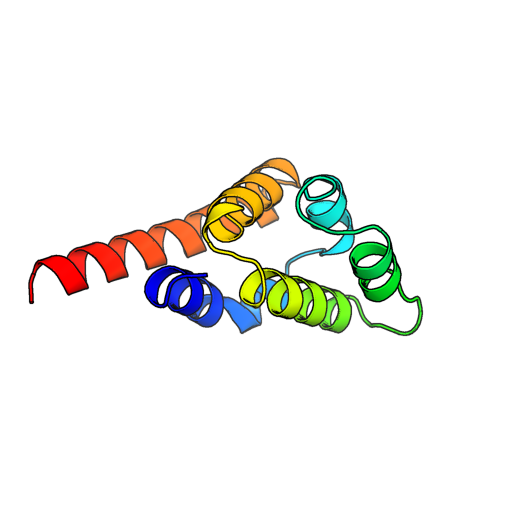7 1.00 97.88 71 ARG A O 1
ATOM 596 N N . PHE A 1 72 ? -4.620 4.755 -0.736 1.00 97.81 72 PHE A N 1
ATOM 597 C CA . PHE A 1 72 ? -3.820 3.570 -1.034 1.00 97.81 72 PHE A CA 1
ATOM 598 C C . PHE A 1 72 ? -4.665 2.451 -1.652 1.00 97.81 72 PHE A C 1
ATOM 600 O O . PHE A 1 72 ? -4.311 1.963 -2.720 1.00 97.81 72 PHE A O 1
ATOM 607 N N . ILE A 1 73 ? -5.818 2.113 -1.063 1.00 98.25 73 ILE A N 1
ATOM 608 C CA . ILE A 1 73 ? -6.761 1.130 -1.627 1.00 98.25 73 ILE A CA 1
ATOM 609 C C . ILE A 1 73 ? -7.157 1.523 -3.054 1.00 98.25 73 ILE A C 1
ATOM 611 O O . ILE A 1 73 ? -7.000 0.733 -3.980 1.00 98.25 73 ILE A O 1
ATOM 615 N N . LYS A 1 74 ? -7.559 2.779 -3.263 1.00 98.00 74 LYS A N 1
ATOM 616 C CA . LYS A 1 74 ? -7.939 3.280 -4.589 1.00 98.00 74 LYS A CA 1
ATOM 617 C C . LYS A 1 74 ? -6.780 3.296 -5.589 1.00 98.00 74 LYS A C 1
ATOM 619 O O . LYS A 1 74 ? -7.010 3.172 -6.789 1.00 98.00 74 LYS A O 1
ATOM 624 N N . ALA A 1 75 ? -5.549 3.507 -5.128 1.00 97.94 75 ALA A N 1
ATOM 625 C CA . ALA A 1 75 ? -4.368 3.430 -5.978 1.00 97.94 75 ALA A CA 1
ATOM 626 C C . ALA A 1 75 ? -4.130 1.990 -6.444 1.00 97.94 75 ALA A C 1
ATOM 628 O O . ALA A 1 75 ? -3.958 1.775 -7.638 1.00 97.94 75 ALA A O 1
ATOM 629 N N . LEU A 1 76 ? -4.221 1.015 -5.533 1.00 98.00 76 LEU A N 1
ATOM 630 C CA . LEU A 1 76 ? -4.117 -0.407 -5.865 1.00 98.00 76 LEU A CA 1
ATOM 631 C C . LEU A 1 76 ? -5.189 -0.848 -6.872 1.00 98.00 76 LEU A C 1
ATOM 633 O O . LEU A 1 76 ? -4.867 -1.508 -7.853 1.00 98.00 76 LEU A O 1
ATOM 637 N N . GLU A 1 77 ? -6.442 -0.430 -6.679 1.00 97.69 77 GLU A N 1
ATOM 638 C CA . GLU A 1 77 ? -7.548 -0.720 -7.608 1.00 97.69 77 GLU A CA 1
ATOM 639 C C . GLU A 1 77 ? -7.318 -0.167 -9.023 1.00 97.69 77 GLU A C 1
ATOM 641 O O . GLU A 1 77 ? -7.870 -0.689 -9.987 1.00 97.69 77 GLU A O 1
ATOM 646 N N . LYS A 1 78 ? -6.522 0.899 -9.158 1.00 96.94 78 LYS A N 1
ATOM 647 C CA . LYS A 1 78 ? -6.236 1.550 -10.444 1.00 96.94 78 LYS A CA 1
ATOM 648 C C . LYS A 1 78 ? -4.991 1.023 -11.149 1.00 96.94 78 LYS A C 1
ATOM 650 O O . LYS A 1 78 ? -4.846 1.298 -12.336 1.00 96.94 78 LYS A O 1
ATOM 655 N N . THR A 1 79 ? -4.114 0.310 -10.444 1.00 96.69 79 THR A N 1
ATOM 656 C CA . THR A 1 79 ? -2.845 -0.166 -11.002 1.00 96.69 79 THR A CA 1
ATOM 657 C C . THR A 1 79 ? -3.058 -1.315 -11.988 1.00 96.69 79 THR A C 1
ATOM 659 O O . THR A 1 79 ? -2.776 -1.162 -13.172 1.00 96.69 79 THR A O 1
ATOM 662 N N . ASP A 1 80 ? -3.551 -2.463 -11.517 1.00 95.56 80 ASP A N 1
ATOM 663 C CA . ASP A 1 80 ? -3.908 -3.623 -12.343 1.00 95.56 80 ASP A CA 1
ATOM 664 C C . ASP A 1 80 ? -4.769 -4.618 -11.541 1.00 95.56 80 ASP A C 1
ATOM 666 O O . ASP A 1 80 ? -5.003 -4.447 -10.343 1.00 95.56 80 ASP A O 1
ATOM 670 N N . THR A 1 81 ? -5.209 -5.701 -12.189 1.00 94.38 81 THR A N 1
ATOM 671 C CA . THR A 1 81 ? -6.062 -6.729 -11.571 1.00 94.38 81 THR A CA 1
ATOM 672 C C . THR A 1 81 ? -5.430 -7.402 -10.348 1.00 94.38 81 THR A C 1
ATOM 674 O O . THR A 1 81 ? -6.137 -7.749 -9.403 1.00 94.38 81 THR A O 1
ATOM 677 N N . SER A 1 82 ? -4.109 -7.603 -10.326 1.00 94.69 82 SER A N 1
ATOM 678 C CA . SER A 1 82 ? -3.435 -8.243 -9.188 1.00 94.69 82 SER A CA 1
ATOM 679 C C . SER A 1 82 ? -3.415 -7.331 -7.956 1.00 94.69 82 SER A C 1
ATOM 681 O O . SER A 1 82 ? -3.676 -7.785 -6.839 1.00 94.69 82 SER A O 1
ATOM 683 N N . HIS A 1 83 ? -3.203 -6.031 -8.168 1.00 97.19 83 HIS A N 1
ATOM 684 C CA . HIS A 1 83 ? -3.270 -5.014 -7.124 1.00 97.19 83 HIS A CA 1
ATOM 685 C C . HIS A 1 83 ? -4.712 -4.801 -6.646 1.00 97.19 83 HIS A C 1
ATOM 687 O O . HIS A 1 83 ? -4.940 -4.681 -5.443 1.00 97.19 83 HIS A O 1
ATOM 693 N N . GLU A 1 84 ? -5.698 -4.849 -7.545 1.00 97.00 84 GLU A N 1
ATOM 694 C CA . GLU A 1 84 ? -7.122 -4.769 -7.199 1.00 97.00 84 GLU A CA 1
ATOM 695 C C . GLU A 1 84 ? -7.555 -5.918 -6.268 1.00 97.00 84 GLU A C 1
ATOM 697 O O . GLU A 1 84 ? -8.268 -5.694 -5.287 1.00 97.00 84 GLU A O 1
ATOM 702 N N . ILE A 1 85 ? -7.090 -7.150 -6.518 1.00 96.81 85 ILE A N 1
ATOM 703 C CA . ILE A 1 85 ? -7.345 -8.298 -5.629 1.00 96.81 85 ILE A CA 1
ATOM 704 C C . ILE A 1 85 ? -6.758 -8.039 -4.234 1.00 96.81 85 ILE A C 1
ATOM 706 O O . ILE A 1 85 ? -7.425 -8.295 -3.229 1.00 96.81 85 ILE A O 1
ATOM 710 N N . MET A 1 86 ? -5.541 -7.489 -4.161 1.00 97.75 86 MET A N 1
ATOM 711 C CA . MET A 1 86 ? -4.912 -7.120 -2.889 1.00 97.75 86 MET A CA 1
ATOM 712 C C . MET A 1 86 ? -5.696 -6.017 -2.164 1.00 97.75 86 MET A C 1
ATOM 714 O O . MET A 1 86 ? -5.915 -6.106 -0.958 1.00 97.75 86 MET A O 1
ATOM 718 N N . ALA A 1 87 ? -6.178 -5.010 -2.895 1.00 98.12 87 ALA A N 1
ATOM 719 C CA . ALA A 1 87 ? -6.993 -3.926 -2.352 1.00 98.12 87 ALA A CA 1
ATOM 720 C C . ALA A 1 87 ? -8.265 -4.464 -1.678 1.00 98.12 87 ALA A C 1
ATOM 722 O O . ALA A 1 87 ? -8.552 -4.137 -0.524 1.00 98.12 87 ALA A O 1
ATOM 723 N N . LYS A 1 88 ? -8.984 -5.361 -2.367 1.00 97.94 88 LYS A N 1
ATOM 724 C CA . LYS A 1 88 ? -10.189 -6.021 -1.841 1.00 97.94 88 LYS A CA 1
ATOM 725 C C . LYS A 1 88 ? -9.891 -6.861 -0.601 1.00 97.94 88 LYS A C 1
ATOM 727 O O . LYS A 1 88 ? -10.666 -6.822 0.352 1.00 97.94 88 LYS A O 1
ATOM 732 N N . ALA A 1 89 ? -8.776 -7.594 -0.587 1.00 98.00 89 ALA A N 1
ATOM 733 C CA . ALA A 1 89 ? -8.373 -8.397 0.567 1.00 98.00 89 ALA A CA 1
ATOM 734 C C . ALA A 1 89 ? -8.124 -7.529 1.813 1.00 98.00 89 ALA A C 1
ATOM 736 O O . ALA A 1 89 ? -8.667 -7.818 2.879 1.00 98.00 89 ALA A O 1
ATOM 737 N N . ILE A 1 90 ? -7.381 -6.427 1.664 1.00 98.19 90 ILE A N 1
ATOM 738 C CA . ILE A 1 90 ? -7.108 -5.484 2.759 1.00 98.19 90 ILE A CA 1
ATOM 739 C C . ILE A 1 90 ? -8.409 -4.839 3.256 1.00 98.19 90 ILE A C 1
ATOM 741 O O . ILE A 1 90 ? -8.649 -4.782 4.463 1.00 98.19 90 ILE A O 1
ATOM 745 N N . LEU A 1 91 ? -9.268 -4.378 2.340 1.00 98.00 91 LEU A N 1
ATOM 746 C CA . LEU A 1 91 ? -10.534 -3.737 2.698 1.00 98.00 91 LEU A CA 1
ATOM 747 C C . LEU A 1 91 ? -11.468 -4.698 3.446 1.00 98.00 91 LEU A C 1
ATOM 749 O O . LEU A 1 91 ? -12.065 -4.313 4.450 1.00 98.00 91 LEU A O 1
ATOM 753 N N . ASN A 1 92 ? -11.552 -5.955 3.008 1.00 98.19 92 ASN A N 1
ATOM 754 C CA . ASN A 1 92 ? -12.335 -6.980 3.695 1.00 98.19 92 ASN A CA 1
ATOM 755 C C . 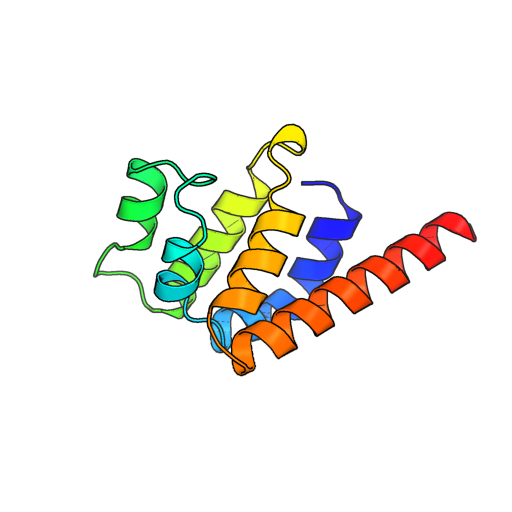ASN A 1 92 ? -11.814 -7.236 5.116 1.00 98.19 92 ASN A C 1
ATOM 757 O O . ASN A 1 92 ? -12.616 -7.278 6.050 1.00 98.19 92 ASN A O 1
ATOM 761 N N . THR A 1 93 ? -10.493 -7.344 5.310 1.00 98.31 93 THR A N 1
ATOM 762 C CA . THR A 1 93 ? -9.907 -7.472 6.656 1.00 98.31 93 THR A CA 1
ATOM 763 C C . THR A 1 93 ? -10.273 -6.271 7.531 1.00 98.31 93 THR A C 1
ATOM 765 O O . THR A 1 93 ? -10.710 -6.459 8.665 1.00 98.31 93 THR A O 1
ATOM 768 N N . TYR A 1 94 ? -10.180 -5.043 7.009 1.00 97.94 94 TYR A N 1
ATOM 769 C CA . TYR A 1 94 ? -10.583 -3.840 7.745 1.00 97.94 94 TYR A CA 1
ATOM 770 C C . TYR A 1 94 ? -12.057 -3.881 8.180 1.00 97.94 94 TYR A C 1
ATOM 772 O O . TYR A 1 94 ? -12.362 -3.625 9.345 1.00 97.94 94 TYR A O 1
ATOM 780 N N . VAL A 1 95 ? -12.971 -4.257 7.280 1.00 97.12 95 VAL A N 1
ATOM 781 C CA . VAL A 1 95 ? -14.405 -4.381 7.596 1.00 97.12 95 VAL A CA 1
ATOM 782 C C . VAL A 1 95 ? -14.644 -5.428 8.687 1.00 97.12 95 VAL A C 1
ATOM 784 O O . VAL A 1 95 ? -15.394 -5.169 9.628 1.00 97.12 95 VAL A O 1
ATOM 787 N N . CYS A 1 96 ? -13.980 -6.585 8.614 1.00 97.44 96 CYS A N 1
ATOM 788 C CA . CYS A 1 96 ? -14.067 -7.615 9.650 1.00 97.44 96 CYS A CA 1
ATOM 789 C C . CYS A 1 96 ? -13.603 -7.098 11.020 1.00 97.44 96 CYS A C 1
ATOM 791 O O . CYS A 1 96 ? -14.292 -7.306 12.021 1.00 97.44 96 CYS A O 1
ATOM 793 N N . LEU A 1 97 ? -12.471 -6.388 11.064 1.00 97.06 97 LEU A N 1
ATOM 794 C CA . LEU A 1 97 ? -11.940 -5.789 12.290 1.00 97.06 97 LEU A CA 1
ATOM 795 C C . LEU A 1 97 ? -12.886 -4.726 12.867 1.00 97.06 97 LEU A C 1
ATOM 797 O O . LEU A 1 97 ? -13.117 -4.691 14.076 1.00 97.06 97 LEU A O 1
ATOM 801 N N . LEU A 1 98 ? -13.477 -3.891 12.008 1.00 96.00 98 LEU A N 1
ATOM 802 C CA . LEU A 1 98 ? -14.447 -2.876 12.414 1.00 96.00 98 LEU A CA 1
ATOM 803 C C . LEU A 1 98 ? -15.703 -3.510 13.027 1.00 96.00 98 LEU A C 1
ATOM 805 O O . LEU A 1 98 ? -16.135 -3.099 14.102 1.00 96.00 98 LEU A O 1
ATOM 809 N N . ILE A 1 99 ? -16.260 -4.542 12.385 1.00 96.25 99 ILE A N 1
ATOM 810 C CA . ILE A 1 99 ? -17.423 -5.278 12.903 1.00 96.25 99 ILE A CA 1
ATOM 811 C C . ILE A 1 99 ? -17.101 -5.920 14.255 1.00 96.25 99 ILE A C 1
ATOM 813 O O . ILE A 1 99 ? -17.930 -5.864 15.162 1.00 96.25 99 ILE A O 1
ATOM 817 N N . ALA A 1 100 ? -15.919 -6.524 14.401 1.00 93.94 100 ALA A N 1
ATOM 818 C CA . ALA A 1 100 ? -15.498 -7.126 15.661 1.00 93.94 100 ALA A CA 1
ATOM 819 C C . ALA A 1 100 ? -15.422 -6.084 16.787 1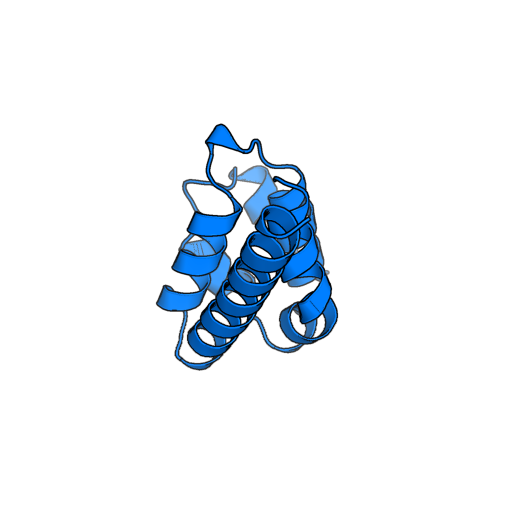.00 93.94 100 ALA A C 1
ATOM 821 O O . ALA A 1 100 ? -15.919 -6.338 17.879 1.00 93.94 100 ALA A O 1
ATOM 822 N N . ARG A 1 101 ? -14.885 -4.889 16.509 1.00 93.81 101 ARG A N 1
ATOM 823 C CA . ARG A 1 101 ? -14.782 -3.804 17.496 1.00 93.81 101 ARG A CA 1
ATOM 824 C C . ARG A 1 101 ? -16.137 -3.239 17.925 1.00 93.81 101 ARG A C 1
ATOM 826 O O . ARG A 1 101 ? -16.265 -2.828 19.066 1.00 93.81 101 ARG A O 1
ATOM 833 N N . LEU A 1 102 ? -17.129 -3.207 17.035 1.00 90.00 102 LEU A N 1
ATOM 834 C CA . LEU A 1 102 ? -18.475 -2.701 17.345 1.00 90.00 102 LEU A CA 1
ATOM 835 C C . LEU A 1 102 ? -19.336 -3.686 18.149 1.00 90.00 102 LEU A C 1
ATOM 837 O O . LEU A 1 102 ? -20.373 -3.295 18.679 1.00 90.00 102 LEU A O 1
ATOM 841 N N . LYS A 1 103 ? -18.953 -4.967 18.189 1.00 84.75 103 LYS A N 1
ATOM 842 C CA . LYS A 1 103 ? -19.661 -6.020 18.933 1.00 84.75 103 LYS A CA 1
ATOM 843 C C . LYS A 1 103 ? -19.119 -6.236 20.353 1.00 84.75 103 LYS A C 1
ATOM 845 O O . LYS A 1 103 ? -19.707 -7.036 21.079 1.00 84.75 103 LYS A O 1
ATOM 850 N N . CYS A 1 104 ? -18.027 -5.566 20.713 1.00 62.12 104 CYS A N 1
ATOM 851 C CA . CYS A 1 104 ? -17.399 -5.585 22.035 1.00 62.12 104 CYS A CA 1
ATOM 852 C C . CYS A 1 104 ? -17.737 -4.303 22.797 1.00 62.12 104 CYS A C 1
ATOM 854 O O . CYS A 1 104 ? -17.881 -4.397 24.034 1.00 62.12 104 CYS A O 1
#